Protein AF-A3U6R8-F1 (afdb_monomer_lite)

Secondary structure (DSSP, 8-state):
-PPPEEHHHHHHHTT---HHHHHHHHHTTS--EEEEETTEEEE-HHHHHHHHT-

pLDDT: mean 86.88, std 8.81, range [43.66, 92.56]

Sequence (54 aa):
MKRLLTSKEVKELFGIKSDTTLIKMENEGYLKYKLRIGNKKMYCPVYIAKKLGQ

Radius of gyration: 10.34 Å; chains: 1; bounding box: 22×21×29 Å

Foldseek 3Di:
DDFWDWPVRLCVLVVHDDPVVVVVCVVVVVADFPDDDPPITTGDVVSSCVSVVD

Organism: Croceibacter atlanticus (strain ATCC BAA-628 / JCM 21780 / CIP 108009 / IAM 15332 / KCTC 12090 / HTCC2559) (NCBI:txid216432)

Structure (mmCIF, N/CA/C/O backbone):
data_AF-A3U6R8-F1
#
_entry.id   AF-A3U6R8-F1
#
loop_
_atom_site.group_PDB
_atom_site.id
_atom_site.type_symbol
_atom_site.label_atom_id
_atom_site.label_alt_id
_atom_site.label_comp_id
_atom_site.label_asym_id
_atom_site.label_entity_id
_atom_site.label_seq_id
_atom_site.pdbx_PDB_ins_code
_atom_site.Cartn_x
_atom_site.Cartn_y
_atom_site.Cartn_z
_atom_site.occupancy
_atom_site.B_iso_or_equiv
_atom_site.auth_seq_id
_atom_site.auth_comp_id
_atom_site.auth_asym_id
_atom_site.auth_atom_id
_atom_site.pdbx_PDB_model_num
ATOM 1 N N . MET A 1 1 ? -1.103 1.222 -20.996 1.00 43.66 1 MET A N 1
ATOM 2 C CA . MET A 1 1 ? -0.070 1.427 -19.951 1.00 43.66 1 MET A CA 1
ATOM 3 C C . MET A 1 1 ? -0.762 1.714 -18.622 1.00 43.66 1 MET A C 1
ATOM 5 O O . MET A 1 1 ? -1.467 2.709 -18.542 1.00 43.66 1 MET A O 1
ATOM 9 N N . LYS A 1 2 ? -0.640 0.854 -17.599 1.00 63.22 2 LYS A N 1
ATOM 10 C CA . LYS A 1 2 ? -1.229 1.142 -16.275 1.00 63.22 2 LYS A CA 1
ATOM 11 C C . LYS A 1 2 ? -0.314 2.114 -15.514 1.00 63.22 2 LYS A C 1
ATOM 13 O O . LYS A 1 2 ? 0.844 1.786 -15.262 1.00 63.22 2 LYS A O 1
ATOM 18 N N . ARG A 1 3 ? -0.825 3.306 -15.191 1.00 83.81 3 ARG A N 1
ATOM 19 C CA . ARG A 1 3 ? -0.133 4.349 -14.411 1.00 83.81 3 ARG A CA 1
ATOM 20 C C . ARG A 1 3 ? 0.200 3.823 -13.008 1.00 83.81 3 ARG A C 1
ATOM 22 O O . ARG A 1 3 ? -0.612 3.118 -12.417 1.00 83.81 3 ARG A O 1
ATOM 29 N N . LEU A 1 4 ? 1.387 4.138 -12.483 1.00 90.06 4 LEU A N 1
ATOM 30 C CA . LEU A 1 4 ? 1.712 3.842 -11.083 1.00 90.06 4 LEU A CA 1
ATOM 31 C C . LEU A 1 4 ? 0.859 4.713 -10.157 1.00 90.06 4 LEU A C 1
ATOM 33 O O . LEU A 1 4 ? 0.633 5.885 -10.450 1.00 90.06 4 LEU A O 1
ATOM 37 N N . LEU A 1 5 ? 0.420 4.133 -9.045 1.00 90.69 5 LEU A N 1
ATOM 38 C CA . LEU A 1 5 ? -0.417 4.806 -8.061 1.00 90.69 5 LEU A CA 1
ATOM 39 C C . LEU A 1 5 ? 0.446 5.512 -7.026 1.00 90.69 5 LEU A C 1
ATOM 41 O O . LEU A 1 5 ? 1.459 4.982 -6.579 1.00 90.69 5 LEU A O 1
ATOM 45 N N . THR A 1 6 ? 0.040 6.695 -6.607 1.00 92.56 6 THR A N 1
ATOM 46 C CA . THR A 1 6 ? 0.687 7.418 -5.511 1.00 92.56 6 THR A CA 1
ATOM 47 C C . THR A 1 6 ? 0.222 6.906 -4.148 1.00 92.56 6 THR A C 1
ATOM 49 O O . THR A 1 6 ? -0.830 6.279 -4.034 1.00 92.56 6 THR A O 1
ATOM 52 N N . SER A 1 7 ? 0.957 7.226 -3.076 1.00 90.69 7 SER A N 1
ATOM 53 C CA . SER A 1 7 ? 0.510 6.946 -1.700 1.00 90.69 7 SER A CA 1
ATOM 54 C C . SER A 1 7 ? -0.899 7.468 -1.406 1.00 90.69 7 SER A C 1
ATOM 56 O O . SER A 1 7 ? -1.617 6.859 -0.623 1.00 90.69 7 SER A O 1
ATOM 58 N N . LYS A 1 8 ? -1.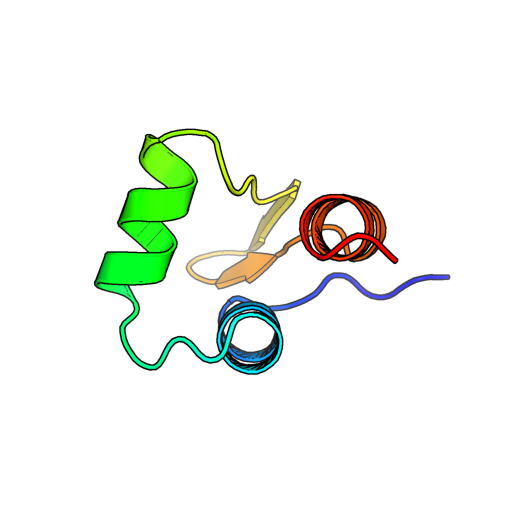303 8.591 -2.019 1.00 90.50 8 LYS A N 1
ATOM 59 C CA . LYS A 1 8 ? -2.648 9.152 -1.850 1.00 90.50 8 LYS A CA 1
ATOM 60 C C . LYS A 1 8 ? -3.706 8.245 -2.480 1.00 90.50 8 LYS A C 1
ATOM 62 O O . LYS A 1 8 ? -4.627 7.844 -1.785 1.00 90.50 8 LYS A O 1
ATOM 67 N N . GLU A 1 9 ? -3.516 7.856 -3.737 1.00 90.56 9 GLU A N 1
ATOM 68 C CA . GLU A 1 9 ? -4.446 6.960 -4.437 1.00 90.56 9 GLU A CA 1
ATOM 69 C C . GLU A 1 9 ? -4.543 5.594 -3.752 1.00 90.56 9 GLU A C 1
ATOM 71 O O . GLU A 1 9 ? -5.630 5.053 -3.594 1.00 90.56 9 GLU A O 1
ATOM 76 N N . VAL A 1 10 ? -3.418 5.046 -3.282 1.00 90.69 10 VAL A N 1
ATOM 77 C CA . VAL A 1 10 ? -3.428 3.787 -2.523 1.00 90.69 10 VAL A CA 1
ATOM 78 C C . VAL A 1 10 ? -4.206 3.940 -1.219 1.00 90.69 10 VAL A C 1
ATOM 80 O O . VAL A 1 10 ? -5.017 3.081 -0.893 1.00 90.69 10 VAL A O 1
ATOM 83 N N . LYS A 1 11 ? -4.018 5.043 -0.492 1.00 91.38 11 LYS A N 1
ATOM 84 C CA . LYS A 1 11 ? -4.799 5.336 0.715 1.00 91.38 11 LYS A CA 1
ATOM 85 C C . LYS A 1 11 ? -6.300 5.401 0.429 1.00 91.38 11 LYS A C 1
ATOM 87 O O . LYS A 1 11 ? -7.067 4.800 1.171 1.00 91.38 11 LYS A O 1
ATOM 92 N N . GLU A 1 12 ? -6.705 6.058 -0.655 1.00 91.56 12 GLU A N 1
ATOM 93 C CA . GLU A 1 12 ? -8.113 6.127 -1.067 1.00 91.56 12 GLU A CA 1
ATOM 94 C C . GLU A 1 12 ? -8.679 4.741 -1.406 1.00 91.56 12 GLU A C 1
ATOM 96 O O . GLU A 1 12 ? -9.757 4.395 -0.932 1.00 91.56 12 GLU A O 1
ATOM 101 N N . LEU A 1 13 ? -7.924 3.905 -2.126 1.00 89.06 13 LEU A N 1
ATOM 102 C CA . LEU A 1 13 ? -8.344 2.545 -2.485 1.00 89.06 13 LEU A CA 1
ATOM 103 C C . LEU A 1 13 ? -8.507 1.612 -1.278 1.00 89.06 13 LEU A C 1
ATOM 105 O O . LEU A 1 13 ? -9.405 0.777 -1.271 1.00 89.06 13 LEU A O 1
ATOM 109 N N . PHE A 1 14 ? -7.654 1.745 -0.261 1.00 87.31 14 PHE A N 1
ATOM 110 C CA . PHE A 1 14 ? -7.761 0.961 0.974 1.00 87.31 14 PHE A CA 1
ATOM 111 C C . PHE A 1 14 ? -8.659 1.615 2.038 1.00 87.31 14 PHE A C 1
ATOM 113 O O . PHE A 1 14 ? -8.819 1.055 3.121 1.00 87.31 14 PHE A O 1
ATOM 120 N N . GLY A 1 15 ? -9.221 2.801 1.776 1.00 89.38 15 GLY A N 1
ATOM 121 C CA . GLY A 1 15 ? -10.020 3.544 2.757 1.00 89.38 15 GLY A CA 1
ATOM 122 C C . GLY A 1 15 ? -9.220 4.032 3.974 1.00 89.38 15 GLY A C 1
ATOM 123 O O . GLY A 1 15 ? -9.775 4.241 5.052 1.00 89.38 15 GLY A O 1
ATOM 124 N N . ILE A 1 16 ? -7.906 4.210 3.829 1.00 89.75 16 ILE A N 1
ATOM 125 C CA . ILE A 1 16 ? -6.992 4.565 4.917 1.00 89.75 16 ILE A CA 1
ATOM 126 C C . ILE A 1 16 ? -6.747 6.073 4.912 1.00 89.75 16 ILE A C 1
ATOM 128 O O . ILE A 1 16 ? -6.336 6.644 3.909 1.00 89.75 16 ILE A O 1
ATOM 132 N N . LYS A 1 17 ? -6.910 6.731 6.063 1.00 85.56 17 LYS A N 1
ATOM 133 C CA . LYS A 1 17 ? -6.627 8.174 6.197 1.00 85.56 17 LYS A CA 1
ATOM 134 C C . LYS A 1 17 ? -5.196 8.482 6.648 1.00 85.56 17 LYS A C 1
ATOM 136 O O . LYS A 1 17 ? -4.673 9.542 6.317 1.00 85.56 17 LYS A O 1
ATOM 141 N N . SER A 1 18 ? -4.556 7.562 7.372 1.00 87.75 18 SER A N 1
ATOM 142 C CA . SER A 1 18 ? -3.256 7.800 8.008 1.00 87.75 18 SER A CA 1
ATOM 143 C C . SER A 1 18 ? -2.077 7.248 7.205 1.00 87.75 18 SER A C 1
ATOM 145 O O . SER A 1 18 ? -2.054 6.071 6.842 1.00 87.75 18 SER A O 1
ATOM 147 N N . ASP A 1 19 ? -1.047 8.071 6.997 1.00 88.31 19 ASP A N 1
ATOM 148 C CA . ASP A 1 19 ? 0.219 7.645 6.385 1.00 88.31 19 ASP A CA 1
ATOM 149 C C . ASP A 1 19 ? 0.960 6.607 7.236 1.00 88.31 19 ASP A C 1
ATOM 151 O O . ASP A 1 19 ? 1.602 5.713 6.690 1.00 88.31 19 ASP A O 1
ATOM 155 N N . THR A 1 20 ? 0.820 6.647 8.565 1.00 91.31 20 THR A N 1
ATOM 156 C CA . THR A 1 20 ? 1.391 5.615 9.447 1.00 91.31 20 THR A CA 1
ATOM 157 C C . THR A 1 20 ? 0.789 4.239 9.202 1.00 91.31 20 THR A C 1
ATOM 159 O O . THR A 1 20 ? 1.515 3.253 9.262 1.00 91.31 20 THR A O 1
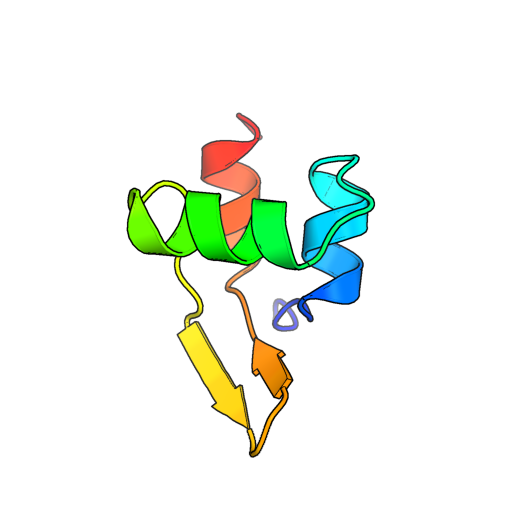ATOM 162 N N . THR A 1 21 ? -0.503 4.147 8.886 1.00 91.38 21 THR A N 1
ATOM 163 C CA . THR A 1 21 ? -1.139 2.865 8.552 1.00 91.38 21 THR A CA 1
ATOM 164 C C . THR A 1 21 ? -0.616 2.328 7.223 1.00 91.38 21 THR A C 1
ATOM 166 O O . THR A 1 21 ? -0.323 1.140 7.127 1.00 91.38 21 THR A O 1
ATOM 169 N N . LEU A 1 22 ? -0.417 3.199 6.226 1.00 90.06 22 LEU A N 1
ATOM 170 C CA . LEU A 1 22 ? 0.212 2.809 4.963 1.00 90.06 22 LEU A CA 1
ATOM 171 C C . LEU A 1 22 ? 1.629 2.261 5.202 1.00 90.06 22 LEU A C 1
ATOM 173 O O . LEU A 1 22 ? 1.958 1.186 4.714 1.00 90.06 22 LEU A O 1
ATOM 177 N N . ILE A 1 23 ? 2.431 2.950 6.019 1.00 90.62 23 ILE A N 1
ATOM 178 C CA . ILE A 1 23 ? 3.793 2.520 6.369 1.00 90.62 23 ILE A CA 1
ATOM 179 C C . ILE A 1 23 ? 3.788 1.193 7.138 1.00 90.62 23 ILE A C 1
ATOM 181 O O . ILE A 1 23 ? 4.633 0.342 6.876 1.00 90.62 23 ILE A O 1
ATOM 185 N N . LYS A 1 24 ? 2.840 0.986 8.063 1.00 92.44 24 LYS A N 1
ATOM 186 C CA . LYS A 1 24 ? 2.682 -0.298 8.766 1.00 92.44 24 LYS A CA 1
ATOM 187 C C . LYS A 1 24 ? 2.406 -1.432 7.784 1.00 92.44 24 LYS A C 1
ATOM 189 O O . LYS A 1 24 ? 3.165 -2.391 7.768 1.00 92.44 24 LYS A O 1
ATOM 194 N N . MET A 1 25 ? 1.436 -1.257 6.888 1.00 90.44 25 MET A N 1
ATOM 195 C CA . MET A 1 25 ? 1.137 -2.242 5.844 1.00 90.44 25 MET A CA 1
ATOM 196 C C . MET A 1 25 ? 2.336 -2.524 4.932 1.00 90.44 25 MET A C 1
ATOM 198 O O . MET A 1 25 ? 2.499 -3.646 4.457 1.00 90.44 25 MET A O 1
ATOM 202 N N . GLU A 1 26 ? 3.171 -1.520 4.660 1.00 90.75 26 GLU A N 1
ATOM 203 C CA . GLU A 1 26 ? 4.416 -1.714 3.915 1.00 90.75 26 GLU A CA 1
ATOM 204 C C . GLU A 1 26 ? 5.446 -2.535 4.704 1.00 90.75 26 GLU A C 1
ATOM 206 O O . GLU A 1 26 ? 6.042 -3.459 4.153 1.00 90.75 26 GLU A O 1
ATOM 211 N N . ASN A 1 27 ? 5.634 -2.234 5.991 1.00 90.88 27 ASN A N 1
ATOM 212 C CA . ASN A 1 27 ? 6.561 -2.951 6.872 1.00 90.88 27 ASN A CA 1
ATOM 213 C C . ASN A 1 27 ? 6.121 -4.397 7.137 1.00 90.88 27 ASN A C 1
ATOM 215 O O . ASN A 1 27 ? 6.956 -5.292 7.199 1.00 90.88 27 ASN A O 1
ATOM 219 N N . GLU A 1 28 ? 4.815 -4.634 7.244 1.00 90.31 28 GLU A N 1
ATOM 220 C CA . GLU A 1 28 ? 4.217 -5.965 7.391 1.00 90.31 28 GLU A CA 1
ATOM 221 C C . GLU A 1 28 ? 4.244 -6.768 6.075 1.00 90.31 28 GLU A C 1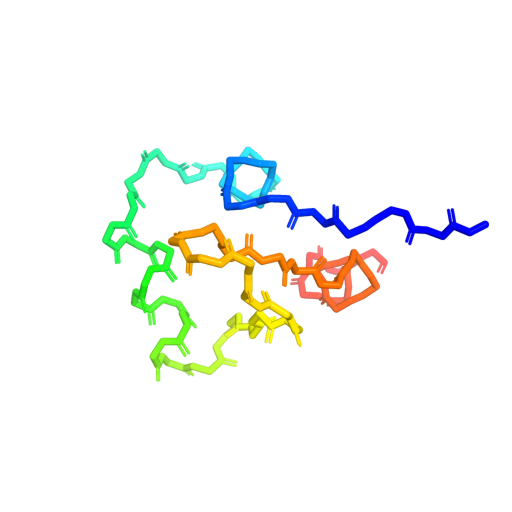
ATOM 223 O O . GLU A 1 28 ? 3.839 -7.927 6.037 1.00 90.31 28 GLU A O 1
ATOM 228 N N . GLY A 1 29 ? 4.703 -6.168 4.968 1.00 86.31 29 GLY A N 1
ATOM 229 C CA . GLY A 1 29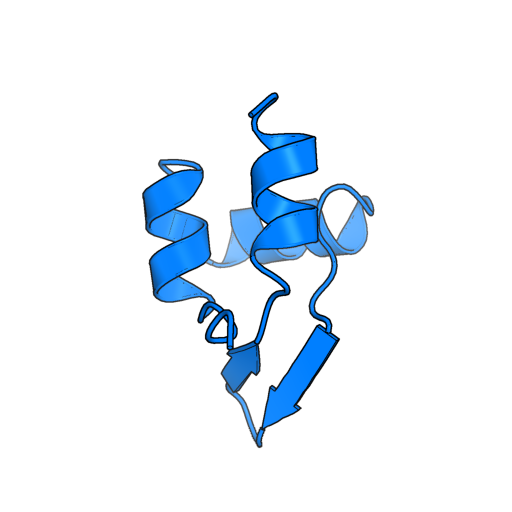 ? 4.763 -6.809 3.652 1.00 86.31 29 GLY A CA 1
ATOM 230 C C . GLY A 1 29 ? 3.402 -6.950 2.961 1.00 86.31 29 GLY A C 1
ATOM 231 O O . GLY A 1 29 ? 3.307 -7.543 1.881 1.00 86.31 29 GLY A O 1
ATOM 232 N N . TYR A 1 30 ? 2.340 -6.383 3.539 1.00 86.56 30 TYR A N 1
ATOM 233 C CA . TYR A 1 30 ? 1.010 -6.351 2.938 1.00 86.56 30 TYR A CA 1
ATOM 234 C C . TYR A 1 30 ? 1.013 -5.507 1.654 1.00 86.56 30 TYR A C 1
ATOM 236 O O . TYR A 1 30 ? 0.492 -5.928 0.615 1.00 86.56 30 TYR A O 1
ATOM 244 N N . LEU A 1 31 ? 1.697 -4.359 1.694 1.00 87.94 31 LEU A N 1
ATOM 245 C CA . LEU A 1 31 ? 1.900 -3.454 0.567 1.00 87.94 31 LEU A CA 1
ATOM 246 C C . LEU A 1 31 ? 3.371 -3.345 0.169 1.00 87.94 31 LEU A C 1
ATOM 248 O O . LEU A 1 31 ? 4.266 -3.394 1.002 1.00 87.94 31 LEU A O 1
ATOM 252 N N . LYS A 1 32 ? 3.635 -3.167 -1.129 1.00 88.81 32 LYS A N 1
ATOM 253 C CA . LYS A 1 32 ? 4.988 -2.899 -1.625 1.00 88.81 32 LYS A CA 1
ATOM 254 C C . LYS A 1 32 ? 4.958 -1.814 -2.690 1.00 88.81 32 LYS A C 1
ATOM 256 O O . LYS A 1 32 ? 4.254 -1.932 -3.697 1.00 88.81 32 LYS A O 1
ATOM 261 N N . TYR A 1 33 ? 5.732 -0.757 -2.473 1.00 89.81 33 TYR A N 1
ATOM 262 C CA . TYR A 1 33 ? 5.969 0.249 -3.501 1.00 89.81 33 TYR A CA 1
ATOM 263 C C . TYR A 1 33 ? 6.937 -0.305 -4.552 1.00 89.81 33 TYR A C 1
ATOM 265 O O . TYR A 1 33 ? 7.868 -1.049 -4.246 1.00 89.81 33 TYR A O 1
ATOM 273 N N . LYS A 1 34 ? 6.693 0.040 -5.816 1.00 89.50 34 LYS A N 1
ATOM 274 C CA . LYS A 1 34 ? 7.513 -0.391 -6.955 1.00 89.50 34 LYS A CA 1
ATOM 275 C C . LYS A 1 34 ? 8.658 0.577 -7.222 1.00 89.50 34 LYS A C 1
ATOM 277 O O . LYS A 1 34 ? 9.732 0.158 -7.631 1.00 89.50 34 LYS A O 1
ATOM 282 N N . LEU A 1 35 ? 8.404 1.868 -7.032 1.00 89.56 35 LEU A N 1
ATOM 283 C CA . LEU A 1 35 ? 9.349 2.929 -7.345 1.00 89.56 35 LEU A CA 1
ATOM 284 C C . LEU A 1 35 ? 9.230 4.034 -6.296 1.00 89.56 35 LEU A C 1
ATOM 286 O O . LEU A 1 35 ? 8.153 4.277 -5.747 1.00 89.56 35 LEU A O 1
ATOM 290 N N . ARG A 1 36 ? 10.334 4.724 -6.034 1.00 91.38 36 ARG A N 1
ATOM 291 C CA . ARG A 1 36 ? 10.360 5.939 -5.228 1.00 91.38 36 ARG A CA 1
ATOM 292 C C . ARG A 1 36 ? 10.990 7.052 -6.058 1.00 91.38 36 ARG A C 1
ATOM 294 O O . ARG A 1 36 ? 12.106 6.896 -6.536 1.00 91.38 36 ARG A O 1
ATOM 301 N N . ILE A 1 37 ? 10.263 8.151 -6.242 1.00 88.44 37 ILE A N 1
ATOM 302 C CA . ILE A 1 37 ? 10.751 9.351 -6.934 1.00 88.44 37 ILE A CA 1
ATOM 303 C C . ILE A 1 37 ? 10.863 10.452 -5.883 1.00 88.44 37 ILE A C 1
ATOM 305 O O . ILE A 1 37 ? 9.855 11.007 -5.434 1.00 88.44 37 ILE A O 1
ATOM 309 N N . GLY A 1 38 ? 12.089 10.711 -5.425 1.00 89.00 38 GLY A N 1
ATOM 310 C CA . GLY A 1 38 ? 12.348 11.577 -4.273 1.00 89.00 38 GLY A CA 1
ATOM 311 C C . GLY A 1 38 ? 11.641 11.066 -3.012 1.00 89.00 38 GLY A C 1
ATOM 312 O O . GLY A 1 38 ? 11.848 9.933 -2.578 1.00 89.00 38 GLY A O 1
ATOM 313 N N . ASN A 1 39 ? 10.754 11.878 -2.435 1.00 87.31 39 ASN A N 1
ATOM 314 C CA . ASN A 1 39 ? 9.940 11.480 -1.278 1.00 87.31 39 ASN A CA 1
ATOM 315 C C . ASN A 1 39 ? 8.578 10.867 -1.629 1.00 87.31 39 ASN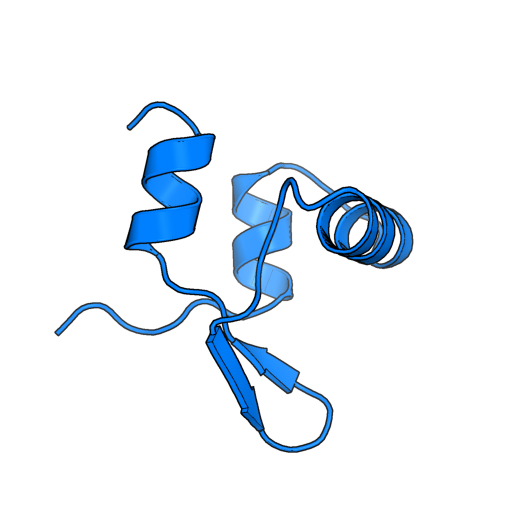 A C 1
ATOM 317 O O . ASN A 1 39 ? 7.823 10.506 -0.729 1.00 87.31 39 ASN A O 1
ATOM 321 N N . LYS A 1 40 ? 8.256 10.702 -2.916 1.00 87.56 40 LYS A N 1
ATOM 322 C CA . LYS A 1 40 ? 6.983 10.116 -3.347 1.00 87.56 40 LYS A CA 1
ATOM 323 C C . LYS A 1 40 ? 7.149 8.630 -3.645 1.00 87.56 40 LYS A C 1
ATOM 325 O O . LYS A 1 40 ? 7.964 8.245 -4.485 1.00 87.56 40 LYS A O 1
ATOM 330 N N . LYS A 1 41 ? 6.349 7.798 -2.976 1.00 91.44 41 LYS A N 1
ATOM 331 C CA . LYS A 1 41 ? 6.245 6.362 -3.257 1.00 91.44 41 LYS A CA 1
ATOM 332 C C . LYS A 1 41 ? 5.209 6.116 -4.351 1.00 91.44 41 LYS A C 1
ATOM 334 O O . LYS A 1 41 ? 4.145 6.737 -4.362 1.00 91.44 41 LYS A O 1
ATOM 339 N N . MET A 1 42 ? 5.550 5.212 -5.259 1.00 92.38 42 MET A N 1
ATOM 340 C CA . MET A 1 42 ? 4.745 4.804 -6.402 1.00 92.38 42 MET A CA 1
ATOM 341 C C . MET A 1 42 ? 4.484 3.298 -6.319 1.00 92.38 42 MET A C 1
ATOM 343 O O . MET A 1 42 ? 5.411 2.494 -6.190 1.00 92.38 42 MET A O 1
ATOM 347 N N . TYR A 1 43 ? 3.225 2.904 -6.432 1.00 92.00 43 TYR A N 1
ATOM 348 C CA . TYR A 1 43 ? 2.736 1.548 -6.237 1.00 92.00 43 TYR A CA 1
ATOM 349 C C . TYR A 1 43 ? 2.234 0.966 -7.553 1.00 92.00 43 TYR A C 1
ATOM 351 O O . TYR A 1 43 ? 1.703 1.667 -8.415 1.00 92.00 43 TYR A O 1
ATOM 359 N N . CYS 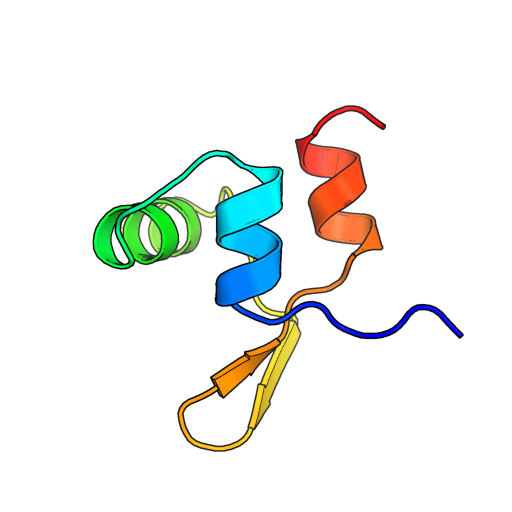A 1 44 ? 2.418 -0.341 -7.728 1.00 90.62 44 CYS A N 1
ATOM 360 C CA . CYS A 1 44 ? 1.944 -1.023 -8.923 1.00 90.62 44 CYS A CA 1
ATOM 361 C C . CYS A 1 44 ? 0.436 -1.296 -8.796 1.00 90.62 44 CYS A C 1
ATOM 363 O O . CYS A 1 44 ? 0.064 -2.081 -7.924 1.00 90.62 44 CYS A O 1
ATOM 365 N N . PRO A 1 45 ? -0.436 -0.750 -9.663 1.00 88.12 45 PRO A N 1
ATOM 366 C CA . PRO A 1 45 ? -1.884 -0.955 -9.554 1.00 88.12 45 PRO A CA 1
ATOM 367 C C . PRO A 1 45 ? -2.289 -2.429 -9.643 1.00 88.12 45 PRO A C 1
ATOM 369 O O . PRO A 1 45 ? -3.249 -2.835 -9.008 1.00 88.12 45 PRO A O 1
ATOM 372 N N . VAL A 1 46 ? -1.534 -3.252 -10.380 1.00 87.62 46 VAL A N 1
ATOM 373 C CA . VAL A 1 46 ? -1.779 -4.703 -10.468 1.00 87.62 46 VAL A CA 1
ATOM 374 C C . VAL A 1 46 ? -1.551 -5.391 -9.119 1.00 87.62 46 VAL A C 1
ATOM 376 O O . VAL A 1 46 ? -2.303 -6.282 -8.745 1.00 87.62 46 VAL A O 1
ATOM 379 N N . TYR A 1 47 ? -0.532 -4.961 -8.369 1.00 87.44 47 TYR A N 1
ATOM 380 C CA . TYR A 1 47 ? -0.266 -5.493 -7.032 1.00 87.44 47 TYR A CA 1
ATOM 381 C C . TYR A 1 47 ? -1.362 -5.072 -6.047 1.00 87.44 47 TYR A C 1
ATOM 383 O O . TYR A 1 47 ? -1.827 -5.891 -5.260 1.00 87.44 47 TYR A O 1
ATOM 391 N N . ILE A 1 48 ? -1.794 -3.809 -6.127 1.00 87.88 48 ILE A N 1
ATOM 392 C CA . ILE A 1 48 ? -2.875 -3.269 -5.296 1.00 87.88 48 ILE A CA 1
ATOM 393 C C . ILE A 1 48 ? -4.200 -3.994 -5.568 1.00 87.88 48 ILE A C 1
ATOM 395 O O . ILE A 1 48 ? -4.812 -4.482 -4.626 1.00 87.88 48 ILE A O 1
ATOM 399 N N . ALA A 1 49 ? -4.595 -4.145 -6.836 1.00 86.88 49 ALA A N 1
ATOM 400 C CA . ALA A 1 49 ? -5.810 -4.866 -7.228 1.00 86.88 49 ALA A CA 1
ATOM 401 C C . ALA A 1 49 ? -5.816 -6.313 -6.707 1.00 86.88 49 ALA A C 1
ATOM 403 O O . ALA A 1 49 ? -6.763 -6.722 -6.042 1.00 86.88 49 ALA A O 1
ATOM 404 N N . LYS A 1 50 ? -4.689 -7.029 -6.856 1.00 85.88 50 LYS A N 1
ATOM 405 C CA . LYS A 1 50 ? -4.527 -8.391 -6.324 1.00 85.88 50 LYS A CA 1
ATOM 406 C C . LYS A 1 50 ? -4.746 -8.471 -4.808 1.00 85.88 50 LYS A C 1
ATOM 408 O O . LYS A 1 50 ? -5.237 -9.482 -4.317 1.00 85.88 50 LYS A O 1
ATOM 413 N N . LYS A 1 51 ? -4.361 -7.436 -4.054 1.00 84.31 51 LYS A N 1
ATOM 414 C CA . LYS A 1 51 ? -4.572 -7.368 -2.597 1.00 84.31 51 LYS A CA 1
ATOM 415 C C . LYS A 1 51 ? -5.990 -6.958 -2.212 1.00 84.31 51 LYS A C 1
ATOM 417 O O . LYS A 1 51 ? -6.444 -7.345 -1.144 1.00 84.31 51 LYS A O 1
ATOM 422 N N . LEU A 1 52 ? -6.676 -6.215 -3.074 1.00 83.00 52 LEU A N 1
ATOM 423 C CA . LEU A 1 52 ? -8.087 -5.864 -2.912 1.00 83.00 52 LEU A CA 1
ATOM 424 C C . LEU A 1 52 ? -9.037 -6.979 -3.385 1.00 83.00 52 LEU A C 1
ATOM 426 O O . LEU A 1 52 ? -10.241 -6.856 -3.196 1.00 83.00 52 LEU A O 1
ATOM 430 N N . GLY A 1 53 ? -8.512 -8.065 -3.964 1.00 73.12 53 GLY A N 1
ATOM 431 C CA . GLY A 1 53 ? -9.313 -9.193 -4.443 1.00 73.12 53 GLY A CA 1
ATOM 432 C C . GLY A 1 53 ? -10.015 -8.938 -5.780 1.00 73.12 53 GLY A C 1
ATOM 433 O O . GLY A 1 53 ? -11.016 -9.592 -6.056 1.00 73.12 53 GLY A O 1
ATOM 434 N N . GLN A 1 54 ? -9.503 -7.997 -6.585 1.00 54.22 54 GLN A N 1
ATOM 435 C CA . GLN A 1 54 ? -9.964 -7.714 -7.952 1.00 54.22 54 GLN A CA 1
ATOM 436 C C . GLN A 1 54 ? -9.040 -8.303 -9.019 1.00 54.22 54 GLN A C 1
ATOM 438 O O . GLN A 1 54 ? -7.801 -8.302 -8.812 1.00 54.22 54 GLN A O 1
#